Protein AF-A0A3D3B5Y5-F1 (afdb_monomer_lite)

Secondary structure (DSSP, 8-state):
---------HHHHHHT-SSSGGGS-----TTTT-HHHHHHHHHHHHHHHHTTTT--

pLDDT: mean 96.32, std 3.39, range [73.88, 98.56]

Sequence (56 aa):
MPLAVTVAREAIFQAFLGETFDRALPHGHSFTANPLACAVGLASLALFEEEKTLER

Foldseek 3Di:
DDDDDDDDDPVVVVQQDDPDPVSHDPDDDPCVPPPVVVVVVVVVVVCCVVVVVVVD

Structure (mmCIF, N/CA/C/O backbone):
data_AF-A0A3D3B5Y5-F1
#
_entry.id   AF-A0A3D3B5Y5-F1
#
loop_
_atom_site.group_PDB
_atom_site.id
_atom_site.type_symbol
_atom_site.label_atom_id
_atom_site.label_alt_id
_atom_site.label_comp_id
_atom_site.label_asym_id
_atom_site.label_entity_id
_atom_site.label_seq_id
_atom_site.pdbx_PDB_ins_code
_atom_site.Cartn_x
_atom_site.Cartn_y
_atom_site.Cartn_z
_atom_site.occupancy
_atom_site.B_iso_or_equiv
_atom_site.auth_seq_id
_atom_site.auth_comp_id
_atom_site.auth_asym_id
_atom_site.auth_atom_id
_atom_site.pdbx_PDB_model_num
ATOM 1 N N . MET A 1 1 ? -3.203 8.912 11.250 1.00 91.06 1 MET A N 1
ATOM 2 C CA . MET A 1 1 ? -2.120 8.993 10.243 1.00 91.06 1 MET A CA 1
ATOM 3 C C . MET A 1 1 ? -2.744 9.231 8.875 1.00 91.06 1 MET A C 1
ATOM 5 O O . MET A 1 1 ? -3.714 8.542 8.588 1.00 91.06 1 MET A O 1
ATOM 9 N N . PRO A 1 2 ? -2.257 10.177 8.054 1.00 96.06 2 PRO A N 1
ATOM 10 C CA . PRO A 1 2 ? -2.760 10.362 6.692 1.00 96.06 2 PRO A CA 1
ATOM 11 C C . PRO A 1 2 ? -2.366 9.184 5.789 1.00 96.06 2 PRO A C 1
ATOM 13 O O . PRO A 1 2 ? -1.184 8.859 5.687 1.00 96.06 2 PRO A O 1
ATOM 16 N N . LEU A 1 3 ? -3.348 8.553 5.144 1.00 96.94 3 LEU A N 1
ATOM 17 C CA . LEU A 1 3 ? -3.155 7.491 4.156 1.00 96.94 3 LEU A CA 1
ATOM 18 C C . LEU A 1 3 ? -4.291 7.553 3.131 1.00 96.94 3 LEU A C 1
ATOM 20 O O . LEU A 1 3 ? -5.449 7.731 3.501 1.00 96.94 3 LEU A O 1
ATOM 24 N N . ALA A 1 4 ? -3.957 7.379 1.857 1.00 97.00 4 ALA A N 1
ATOM 25 C CA . ALA A 1 4 ? -4.915 7.171 0.780 1.00 97.00 4 ALA A CA 1
ATOM 26 C C . ALA A 1 4 ? -4.393 6.055 -0.129 1.00 97.00 4 ALA A C 1
ATOM 28 O O . ALA A 1 4 ? -3.181 5.877 -0.264 1.00 97.00 4 ALA A O 1
ATOM 29 N N . VAL A 1 5 ? -5.307 5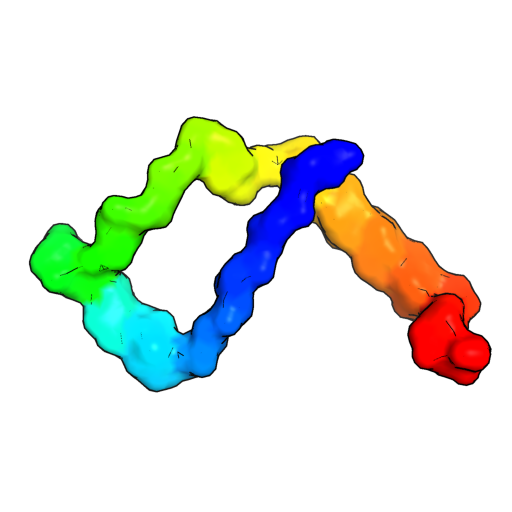.310 -0.748 1.00 96.69 5 VAL A N 1
ATOM 30 C CA . VAL A 1 5 ? -4.985 4.202 -1.653 1.00 96.69 5 VAL A CA 1
ATOM 31 C C . VAL A 1 5 ? -5.763 4.394 -2.948 1.00 96.69 5 VAL A C 1
ATOM 33 O O . VAL A 1 5 ? -6.961 4.664 -2.921 1.00 96.69 5 VAL A O 1
ATOM 36 N N . THR A 1 6 ? -5.082 4.248 -4.083 1.00 96.69 6 THR A N 1
ATOM 37 C CA . THR A 1 6 ? -5.722 4.134 -5.399 1.00 96.69 6 THR A CA 1
ATOM 38 C C . THR A 1 6 ? -5.689 2.672 -5.811 1.00 96.69 6 THR A C 1
ATOM 40 O O . THR A 1 6 ? -4.612 2.092 -5.928 1.00 96.69 6 THR A O 1
ATOM 43 N N . VAL A 1 7 ? -6.860 2.074 -6.021 1.00 97.56 7 VAL A N 1
ATOM 44 C CA . VAL A 1 7 ? -6.989 0.692 -6.496 1.00 97.56 7 VAL A CA 1
ATOM 45 C C . VAL A 1 7 ? -7.307 0.723 -7.987 1.00 97.56 7 VAL A C 1
ATOM 47 O O . VAL A 1 7 ? -8.199 1.452 -8.419 1.00 97.56 7 VAL A O 1
ATOM 50 N N . ALA A 1 8 ? -6.583 -0.065 -8.778 1.00 97.31 8 ALA A N 1
ATOM 51 C CA . ALA A 1 8 ? -6.773 -0.171 -10.220 1.00 97.31 8 ALA A CA 1
ATOM 52 C C . ALA A 1 8 ? -7.133 -1.605 -10.619 1.00 97.31 8 ALA A C 1
ATOM 54 O O . ALA A 1 8 ? -6.778 -2.567 -9.938 1.00 97.31 8 ALA A O 1
ATOM 55 N N . ARG A 1 9 ? -7.827 -1.752 -11.752 1.00 98.44 9 ARG A N 1
ATOM 56 C CA . ARG A 1 9 ? -8.048 -3.068 -12.365 1.00 98.44 9 ARG A CA 1
ATOM 57 C C . ARG A 1 9 ? -6.722 -3.635 -12.856 1.00 98.44 9 ARG A C 1
ATOM 59 O O . ARG A 1 9 ? -5.869 -2.887 -13.330 1.00 98.44 9 ARG A O 1
ATOM 66 N N . GLU A 1 10 ? -6.611 -4.956 -12.857 1.00 98.38 10 GLU A N 1
ATOM 67 C CA . GLU A 1 10 ? -5.408 -5.652 -13.314 1.00 98.38 10 GLU A CA 1
ATOM 68 C C . GLU A 1 10 ? -4.991 -5.246 -14.733 1.00 98.38 10 GLU A C 1
ATOM 70 O O . GLU A 1 10 ? -3.836 -4.904 -14.948 1.00 98.38 10 GLU A O 1
ATOM 75 N N . ALA A 1 11 ? -5.931 -5.157 -15.680 1.00 98.12 11 ALA A N 1
ATOM 76 C CA . ALA A 1 11 ? -5.631 -4.726 -17.049 1.00 98.12 11 ALA A CA 1
ATOM 77 C C . ALA A 1 11 ? -4.988 -3.325 -17.128 1.00 98.12 11 ALA A C 1
ATOM 79 O O . ALA A 1 11 ? -4.178 -3.072 -18.014 1.00 98.12 11 ALA A O 1
ATOM 80 N N . ILE A 1 12 ? -5.328 -2.424 -16.197 1.00 97.19 12 ILE A N 1
ATOM 81 C CA . ILE A 1 12 ? -4.718 -1.091 -16.111 1.00 97.19 12 ILE A CA 1
ATOM 82 C C . ILE A 1 12 ? -3.316 -1.208 -15.515 1.00 97.19 12 ILE A C 1
ATOM 84 O O . ILE A 1 12 ? -2.382 -0.646 -16.070 1.00 97.19 12 ILE A O 1
ATOM 88 N N . PHE A 1 13 ? -3.147 -1.962 -14.425 1.00 97.12 13 PHE A N 1
ATOM 89 C CA . PHE A 1 13 ? -1.832 -2.189 -13.816 1.00 97.12 13 PHE A CA 1
ATOM 90 C C . PHE A 1 13 ? -0.838 -2.816 -14.806 1.00 97.12 13 PHE A C 1
ATOM 92 O O . PHE A 1 13 ? 0.275 -2.321 -14.952 1.00 97.12 13 PHE A O 1
ATOM 99 N N . GLN A 1 14 ? -1.263 -3.845 -15.545 1.00 97.31 14 GLN A N 1
ATOM 100 C CA . GLN A 1 14 ? -0.437 -4.532 -16.543 1.00 97.31 14 GLN A CA 1
ATOM 101 C C . GLN A 1 14 ? 0.007 -3.611 -17.687 1.00 97.31 14 GLN A C 1
ATOM 103 O O . GLN A 1 14 ? 1.089 -3.801 -18.236 1.00 97.31 14 GLN A O 1
ATOM 108 N N . ALA A 1 15 ? -0.781 -2.585 -18.027 1.00 96.31 15 ALA A N 1
ATOM 109 C CA . ALA A 1 15 ? -0.379 -1.593 -19.023 1.00 96.31 15 ALA A CA 1
ATOM 110 C C . ALA A 1 15 ? 0.850 -0.773 -18.583 1.00 96.31 15 ALA A C 1
ATOM 112 O O . ALA A 1 15 ? 1.572 -0.278 -19.447 1.00 96.31 15 ALA A O 1
ATOM 113 N N . PHE A 1 16 ? 1.095 -0.671 -17.268 1.00 96.56 16 PHE A N 1
ATOM 114 C CA . PHE A 1 16 ? 2.224 0.057 -16.682 1.00 96.56 16 PHE A CA 1
ATOM 115 C C . PHE A 1 16 ? 3.306 -0.845 -16.055 1.00 96.56 16 PHE A C 1
ATOM 117 O O . PHE A 1 16 ? 4.236 -0.356 -15.409 1.00 96.56 16 PHE A O 1
ATOM 124 N N . LEU A 1 17 ? 3.188 -2.169 -16.205 1.00 96.06 17 LEU A N 1
ATOM 125 C CA . LEU A 1 17 ? 4.179 -3.125 -15.719 1.00 96.06 17 LEU A CA 1
ATOM 126 C C . LEU A 1 17 ? 5.191 -3.428 -16.834 1.00 96.06 17 LEU A C 1
ATOM 128 O O . LEU A 1 17 ? 4.833 -3.905 -17.913 1.00 96.06 17 LEU A O 1
ATOM 132 N N . GLY A 1 18 ? 6.469 -3.156 -16.583 1.00 94.69 18 GLY A N 1
ATOM 133 C CA . GLY A 1 18 ? 7.551 -3.413 -17.530 1.00 94.69 18 GLY A CA 1
ATOM 134 C C . GLY A 1 18 ? 8.922 -3.106 -16.935 1.00 94.69 18 GLY A C 1
ATOM 135 O O . GLY A 1 18 ? 9.027 -2.474 -15.888 1.00 94.69 18 GLY A O 1
ATOM 136 N N . GLU A 1 19 ? 9.977 -3.568 -17.603 1.00 95.50 19 GLU A N 1
ATOM 137 C CA . GLU A 1 19 ? 11.368 -3.375 -17.158 1.00 95.50 19 GLU A CA 1
ATOM 138 C C . GLU A 1 19 ? 11.952 -2.023 -17.589 1.00 95.50 19 GLU A C 1
ATOM 140 O O . GLU A 1 19 ? 12.997 -1.598 -17.099 1.00 95.50 19 GLU A O 1
ATOM 145 N N . THR A 1 20 ? 11.283 -1.339 -18.516 1.00 96.56 20 THR A N 1
ATOM 146 C CA . THR A 1 20 ? 11.728 -0.078 -19.099 1.00 96.56 20 THR A CA 1
ATOM 147 C C . THR A 1 20 ? 10.873 1.091 -18.613 1.00 96.56 20 THR A C 1
ATOM 149 O O . THR A 1 20 ? 9.684 0.956 -18.321 1.00 96.56 20 THR A O 1
ATOM 152 N N . PHE A 1 21 ? 11.482 2.274 -18.519 1.00 94.94 21 PHE A N 1
ATOM 153 C CA . PHE A 1 21 ? 10.823 3.450 -17.949 1.00 94.94 21 PHE A CA 1
ATOM 154 C C . PHE A 1 21 ? 9.652 3.970 -18.797 1.00 94.94 21 PHE A C 1
ATOM 156 O O . PHE A 1 21 ? 8.719 4.541 -18.246 1.00 94.94 21 PHE A O 1
ATOM 163 N N . ASP A 1 22 ? 9.650 3.742 -20.114 1.00 95.44 22 ASP A N 1
ATOM 164 C CA . ASP A 1 22 ? 8.537 4.103 -21.009 1.00 95.44 22 ASP A CA 1
ATOM 165 C C . ASP A 1 22 ? 7.238 3.351 -20.685 1.00 95.44 22 ASP A C 1
ATOM 167 O O . ASP A 1 22 ? 6.152 3.819 -21.025 1.00 95.44 22 ASP A O 1
ATOM 171 N N . ARG A 1 23 ? 7.349 2.206 -20.002 1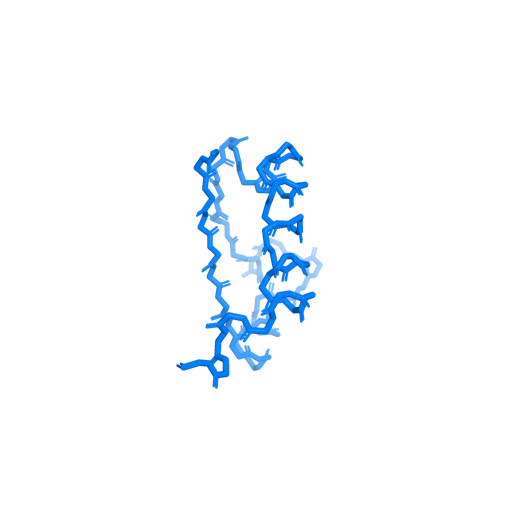.00 94.94 23 ARG A N 1
ATOM 172 C CA . ARG A 1 23 ? 6.210 1.438 -19.496 1.00 94.94 23 ARG A CA 1
ATOM 173 C C . ARG A 1 23 ? 5.809 1.850 -18.086 1.00 94.94 23 ARG A C 1
ATOM 175 O O . ARG A 1 23 ? 4.729 1.479 -17.662 1.00 94.94 23 ARG A O 1
ATOM 182 N N . ALA A 1 24 ? 6.627 2.597 -17.349 1.00 95.50 24 ALA A N 1
ATOM 183 C CA . ALA A 1 24 ? 6.327 2.948 -15.966 1.00 95.50 24 ALA A CA 1
ATOM 184 C C . ALA A 1 24 ? 5.211 4.003 -15.860 1.00 95.50 24 ALA A C 1
ATOM 186 O O . ALA A 1 24 ? 4.988 4.805 -16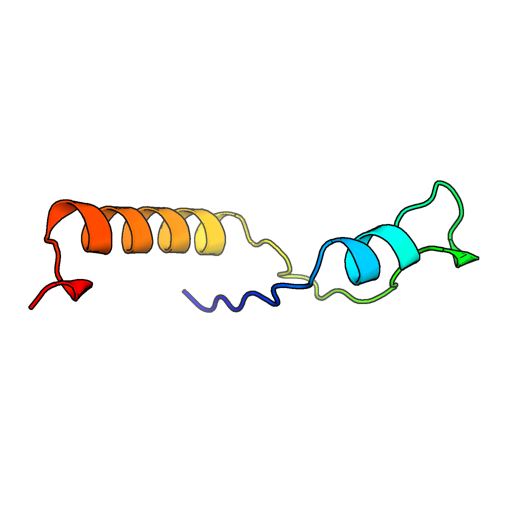.767 1.00 95.50 24 ALA A O 1
ATOM 187 N N . LEU A 1 25 ? 4.552 4.057 -14.699 1.00 95.62 25 LEU A N 1
ATOM 188 C CA . LEU A 1 25 ? 3.741 5.201 -14.281 1.00 95.62 25 LEU A CA 1
ATOM 189 C C . LEU A 1 25 ? 4.5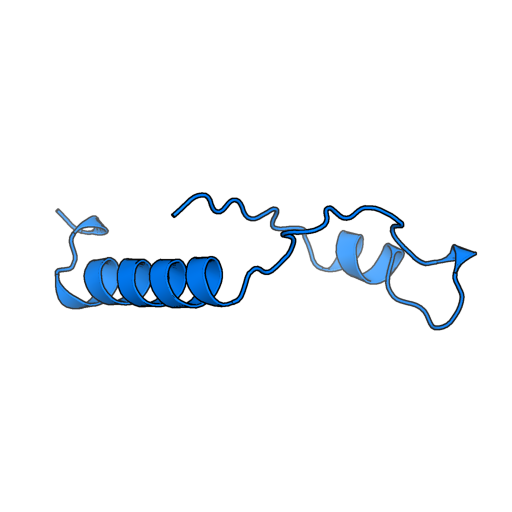90 6.090 -13.354 1.00 95.62 25 LEU A C 1
ATOM 191 O O . LEU A 1 25 ? 4.676 5.794 -12.160 1.00 95.62 25 LEU A O 1
ATOM 195 N N . PRO A 1 26 ? 5.243 7.160 -13.853 1.00 94.88 26 PRO A N 1
ATOM 196 C CA . PRO A 1 26 ? 6.138 8.001 -13.058 1.00 94.88 26 PRO A CA 1
ATOM 197 C C . PRO A 1 26 ? 5.344 8.968 -12.169 1.00 94.88 26 PRO A C 1
ATOM 199 O O . PRO A 1 26 ? 5.336 10.183 -12.369 1.00 94.88 26 PRO A O 1
ATOM 202 N N . HIS A 1 27 ? 4.645 8.413 -11.184 1.00 95.06 27 HIS A N 1
ATOM 203 C CA . HIS A 1 27 ? 3.829 9.151 -10.235 1.00 95.06 27 HIS A CA 1
ATOM 204 C C . HIS A 1 27 ? 4.096 8.652 -8.815 1.00 95.06 27 HIS A C 1
ATOM 206 O O . HIS A 1 27 ? 3.932 7.473 -8.512 1.00 95.06 27 HIS A O 1
ATOM 212 N N . GLY A 1 28 ? 4.498 9.563 -7.932 1.00 94.19 28 GLY A N 1
ATOM 213 C CA . GLY A 1 28 ? 4.783 9.251 -6.541 1.00 94.19 28 GLY A CA 1
ATOM 214 C C . GLY A 1 28 ? 5.127 10.501 -5.740 1.00 94.19 28 GLY A C 1
ATOM 215 O O . GLY A 1 28 ? 5.548 11.521 -6.279 1.00 94.19 28 GLY A O 1
ATOM 216 N N . HIS A 1 29 ? 4.936 10.403 -4.433 1.00 94.62 29 HIS A N 1
ATOM 217 C CA . HIS A 1 29 ? 5.228 11.438 -3.442 1.00 94.62 29 HIS A CA 1
ATOM 218 C C . HIS A 1 29 ? 6.222 10.901 -2.408 1.00 94.62 29 HIS A C 1
ATOM 220 O O . HIS A 1 29 ? 6.276 9.689 -2.186 1.00 94.62 29 HIS A O 1
ATOM 226 N N . SER A 1 30 ? 6.923 11.783 -1.691 1.00 96.88 30 SER A N 1
ATOM 227 C CA . SER A 1 30 ? 7.924 11.396 -0.680 1.00 96.88 30 SER A CA 1
ATOM 228 C C . SER A 1 30 ? 7.392 10.466 0.418 1.00 96.88 30 SER A C 1
ATOM 230 O O . SER A 1 30 ? 8.155 9.702 0.996 1.00 96.88 30 SER A O 1
ATOM 232 N N . PHE A 1 31 ? 6.086 10.514 0.705 1.00 96.69 31 PHE A N 1
ATOM 233 C CA .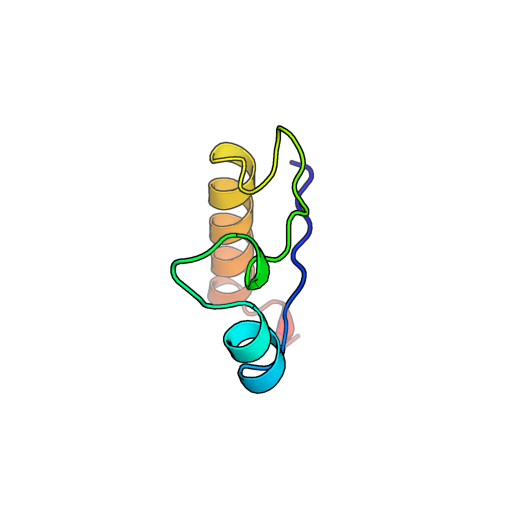 PHE A 1 31 ? 5.427 9.680 1.719 1.00 96.69 31 PHE A CA 1
ATOM 234 C C . PHE A 1 31 ? 4.588 8.533 1.137 1.00 96.69 31 PHE A C 1
ATOM 236 O O . PHE A 1 31 ? 3.811 7.914 1.866 1.00 96.69 31 PHE A O 1
ATOM 243 N N . THR A 1 32 ? 4.721 8.240 -0.161 1.00 97.50 32 THR A N 1
ATOM 244 C CA . THR A 1 32 ? 4.070 7.068 -0.773 1.00 97.50 32 THR A CA 1
ATOM 245 C C . THR A 1 32 ? 4.497 5.816 -0.020 1.00 97.50 32 THR A C 1
ATOM 247 O O . THR A 1 32 ? 5.687 5.617 0.206 1.00 97.50 32 THR A O 1
ATOM 250 N N . ALA A 1 33 ? 3.526 4.999 0.395 1.00 96.75 33 ALA A N 1
ATOM 251 C CA . ALA A 1 33 ? 3.764 3.810 1.213 1.00 96.75 33 ALA A CA 1
ATOM 252 C C . ALA A 1 33 ? 4.560 4.088 2.508 1.00 96.75 33 ALA A C 1
ATOM 254 O O . ALA A 1 33 ? 5.389 3.280 2.923 1.00 96.75 33 ALA A O 1
ATOM 255 N N . ASN A 1 34 ? 4.304 5.224 3.178 1.00 98.06 34 ASN A N 1
ATOM 256 C CA . ASN A 1 34 ? 4.893 5.500 4.489 1.00 98.06 34 ASN A CA 1
ATOM 257 C C . ASN A 1 34 ? 4.634 4.318 5.455 1.00 98.06 34 ASN A C 1
ATOM 259 O O . ASN A 1 34 ? 3.471 3.957 5.666 1.00 98.06 34 ASN A O 1
ATOM 263 N N . PRO A 1 35 ? 5.677 3.730 6.071 1.00 98.00 35 PRO A N 1
ATOM 264 C CA . PRO A 1 35 ? 5.547 2.473 6.808 1.00 98.00 35 PRO A CA 1
ATOM 265 C C . PRO A 1 35 ? 4.659 2.591 8.052 1.00 98.00 35 PRO A C 1
ATOM 267 O O . PRO A 1 35 ? 3.894 1.675 8.345 1.00 98.00 35 PRO A O 1
ATOM 270 N N . LEU A 1 36 ? 4.691 3.730 8.753 1.00 98.19 36 LEU A N 1
ATOM 271 C CA . LEU A 1 36 ? 3.824 3.965 9.911 1.00 98.19 36 LEU A CA 1
ATOM 272 C C . LEU A 1 36 ? 2.361 4.108 9.490 1.00 98.19 36 LEU A C 1
ATOM 274 O O . LEU A 1 36 ? 1.476 3.548 10.131 1.00 98.19 36 LEU A O 1
ATOM 278 N N . ALA A 1 37 ? 2.097 4.830 8.398 1.00 98.19 37 ALA A N 1
ATOM 279 C CA . ALA A 1 37 ? 0.748 4.952 7.860 1.00 98.19 37 ALA A CA 1
ATOM 280 C C . ALA A 1 37 ? 0.198 3.587 7.410 1.00 98.19 37 ALA A C 1
ATOM 282 O O . ALA A 1 37 ? -0.947 3.273 7.722 1.00 98.19 37 ALA A O 1
ATOM 283 N N . CYS A 1 38 ? 1.022 2.755 6.760 1.00 98.19 38 CYS A N 1
ATOM 284 C CA . CYS A 1 38 ? 0.638 1.402 6.350 1.00 98.19 38 CYS A CA 1
ATOM 285 C C . CYS A 1 38 ? 0.336 0.498 7.555 1.00 98.19 38 CYS A C 1
ATOM 287 O O . CYS A 1 38 ? -0.694 -0.170 7.562 1.00 98.19 38 CYS A O 1
ATOM 289 N N . ALA A 1 39 ? 1.177 0.518 8.597 1.00 98.56 39 ALA A N 1
ATOM 290 C CA . ALA A 1 39 ? 0.947 -0.258 9.818 1.00 98.56 39 ALA A CA 1
ATOM 291 C C . ALA A 1 39 ? -0.365 0.138 10.517 1.00 98.56 39 ALA A C 1
ATOM 293 O O . ALA A 1 39 ? -1.148 -0.726 10.906 1.00 98.56 39 ALA A O 1
ATOM 294 N N . VAL A 1 40 ? -0.639 1.443 10.620 1.00 98.44 40 VAL A N 1
ATOM 295 C CA . VAL A 1 40 ? -1.901 1.951 11.180 1.00 98.44 40 VAL A CA 1
ATOM 296 C C . VAL A 1 40 ? -3.098 1.570 10.305 1.00 98.44 40 VAL A C 1
ATOM 298 O O . VAL A 1 40 ? -4.134 1.186 10.838 1.00 98.44 40 VAL A O 1
ATOM 301 N N . GLY A 1 41 ? -2.963 1.639 8.977 1.00 98.19 41 GLY A N 1
ATOM 302 C CA . GLY A 1 41 ? -4.010 1.216 8.045 1.00 98.19 41 GLY A CA 1
ATOM 303 C C . GLY A 1 41 ? -4.372 -0.263 8.202 1.00 98.1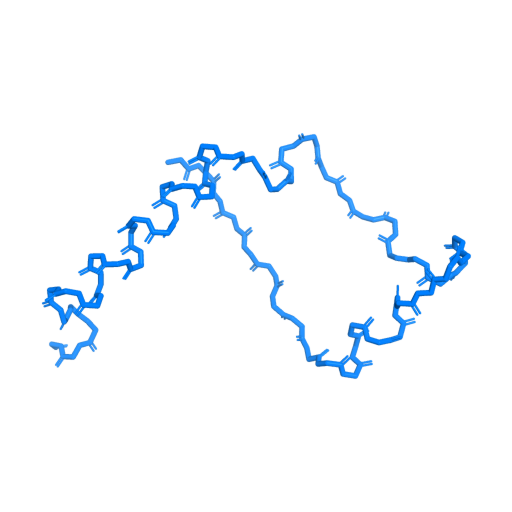9 41 GLY A C 1
ATOM 304 O O . GLY A 1 41 ? -5.550 -0.590 8.304 1.00 98.19 41 GLY A O 1
ATOM 305 N N . LEU A 1 42 ? -3.371 -1.144 8.304 1.00 98.25 42 LEU A N 1
ATOM 306 C CA . LEU A 1 42 ? -3.583 -2.579 8.525 1.00 98.25 42 LEU A CA 1
ATOM 307 C C . LEU A 1 42 ? -4.244 -2.864 9.877 1.00 98.25 42 LEU A C 1
ATOM 309 O O . LEU A 1 42 ? -5.211 -3.617 9.928 1.00 98.25 42 LEU A O 1
ATOM 313 N N . ALA A 1 43 ? -3.773 -2.230 10.955 1.00 98.38 43 ALA A N 1
ATOM 314 C CA . ALA A 1 43 ? -4.399 -2.368 12.270 1.00 98.38 43 ALA A CA 1
ATOM 315 C C . ALA A 1 43 ? -5.858 -1.881 12.260 1.00 98.38 43 ALA A C 1
ATOM 317 O O . ALA A 1 43 ? -6.723 -2.519 12.849 1.00 98.38 43 ALA A O 1
ATOM 318 N N . SER A 1 44 ? -6.154 -0.789 11.546 1.00 97.69 44 SER A N 1
ATOM 319 C CA . SER A 1 44 ? -7.530 -0.308 11.397 1.00 97.69 44 SER A CA 1
ATOM 320 C C . SER A 1 44 ? -8.417 -1.311 10.661 1.00 97.69 44 SER A C 1
ATOM 322 O O . SER A 1 44 ? -9.546 -1.518 11.091 1.00 97.69 44 SER A O 1
ATOM 324 N N . LEU A 1 45 ? -7.936 -1.925 9.572 1.00 97.25 45 LEU A N 1
ATOM 325 C CA . LEU A 1 45 ? -8.690 -2.951 8.840 1.00 97.25 45 LEU A CA 1
ATOM 326 C C . LEU A 1 45 ? -8.943 -4.189 9.710 1.00 97.25 45 LEU A C 1
ATOM 328 O O . LEU A 1 45 ? -10.066 -4.680 9.741 1.00 97.25 45 LEU A O 1
ATOM 332 N N . ALA A 1 46 ? -7.944 -4.627 10.480 1.00 98.38 46 ALA A N 1
ATOM 333 C CA . ALA A 1 46 ? -8.095 -5.741 11.414 1.00 98.38 46 ALA A CA 1
ATOM 334 C C . ALA A 1 46 ? -9.186 -5.475 12.469 1.00 98.38 46 ALA A C 1
ATOM 336 O O . ALA A 1 46 ? -9.986 -6.361 12.752 1.00 98.38 46 ALA A O 1
ATOM 337 N N . LEU A 1 47 ? -9.277 -4.247 12.995 1.00 98.12 47 LEU A N 1
ATOM 338 C CA . LEU A 1 47 ? -10.348 -3.866 13.925 1.00 98.12 47 LEU A CA 1
ATOM 339 C C . LEU A 1 47 ? -11.737 -3.909 13.269 1.00 98.12 47 LEU A C 1
ATOM 341 O O . LEU A 1 47 ? -12.690 -4.365 13.895 1.00 98.12 47 LEU A O 1
ATOM 345 N N . PHE A 1 48 ? -11.868 -3.477 12.006 1.00 97.88 48 PHE A N 1
ATOM 346 C CA . PHE A 1 48 ? -13.137 -3.600 11.271 1.00 97.88 48 PHE A CA 1
ATOM 347 C C . PHE A 1 48 ? -13.594 -5.062 11.160 1.00 97.88 48 PHE A C 1
ATOM 349 O O . PHE A 1 48 ? -14.786 -5.341 11.313 1.00 97.88 48 PHE A O 1
ATOM 356 N N . GLU A 1 49 ? -12.656 -5.979 10.914 1.00 97.00 49 GLU A N 1
ATOM 357 C CA . GLU A 1 49 ? -12.914 -7.419 10.816 1.00 97.00 49 GLU A CA 1
ATOM 358 C C . GLU A 1 49 ? -13.245 -8.051 12.179 1.00 97.00 49 GLU A C 1
ATOM 360 O O . GLU A 1 49 ? -14.236 -8.773 12.293 1.00 97.00 49 GLU A O 1
ATOM 365 N N . GLU A 1 50 ? -12.460 -7.758 13.221 1.00 98.12 50 GLU A N 1
ATOM 366 C CA . GLU A 1 50 ? -12.639 -8.306 14.574 1.00 98.12 50 GLU A CA 1
ATOM 367 C C . GLU A 1 50 ? -13.964 -7.857 15.202 1.00 98.12 50 GLU A C 1
ATOM 369 O O . GLU A 1 50 ? -14.721 -8.666 15.746 1.00 98.12 50 GLU A O 1
ATOM 374 N N . GLU A 1 51 ? -14.276 -6.566 15.095 1.00 97.94 51 GLU A N 1
ATOM 375 C CA . GLU A 1 51 ? -15.454 -5.973 15.730 1.00 97.94 51 GLU A CA 1
ATOM 376 C C . GLU A 1 51 ? -16.728 -6.074 14.869 1.00 97.94 51 GLU A C 1
ATOM 378 O O . GLU A 1 51 ? -17.820 -5.700 15.331 1.00 97.94 51 GLU A O 1
ATOM 383 N N . LYS A 1 52 ? -16.592 -6.567 13.626 1.00 96.25 52 LYS A N 1
ATOM 384 C CA . LYS A 1 52 ? -17.654 -6.695 12.613 1.00 96.25 52 LYS A CA 1
ATOM 385 C C . LYS A 1 52 ? -18.447 -5.407 12.413 1.00 96.25 52 LYS A C 1
ATOM 387 O O . LYS A 1 52 ? -19.669 -5.412 12.269 1.00 96.25 52 LYS A O 1
ATOM 392 N N . THR A 1 53 ? -17.765 -4.270 12.444 1.00 97.00 53 THR A N 1
ATOM 393 C CA . THR A 1 53 ? -18.421 -2.953 12.434 1.00 97.00 53 THR A CA 1
ATOM 394 C C . THR A 1 53 ? -19.074 -2.615 11.095 1.00 97.00 53 THR A C 1
ATOM 396 O O . THR A 1 53 ? -19.957 -1.766 11.067 1.00 97.00 53 THR A O 1
ATOM 399 N N . LEU A 1 54 ? -18.704 -3.304 10.010 1.00 93.56 54 LEU A N 1
ATOM 400 C CA . LEU A 1 54 ? -19.331 -3.169 8.688 1.00 93.56 54 LEU A CA 1
ATOM 401 C C . LEU A 1 54 ? -20.618 -3.994 8.518 1.00 93.56 54 LEU A C 1
ATOM 403 O O . LEU A 1 54 ? -21.346 -3.779 7.554 1.00 93.56 54 LEU A O 1
ATOM 407 N N . GLU A 1 55 ? -20.888 -4.943 9.418 1.00 93.62 55 GLU A N 1
ATOM 408 C CA . GLU A 1 55 ? -22.088 -5.797 9.384 1.00 93.62 55 GLU A CA 1
ATOM 409 C C . GLU A 1 55 ? -23.245 -5.229 10.227 1.00 93.62 55 GLU A C 1
ATOM 411 O O . GLU A 1 55 ? -24.316 -5.834 10.286 1.00 93.62 55 GLU A O 1
ATOM 416 N N . ARG A 1 56 ? -23.019 -4.106 10.917 1.00 73.88 56 ARG A N 1
ATOM 417 C CA . ARG A 1 56 ? -23.995 -3.462 11.804 1.00 73.88 56 ARG A CA 1
ATOM 418 C C . ARG A 1 56 ? -24.922 -2.501 11.072 1.00 73.88 56 ARG A C 1
ATOM 420 O O . ARG A 1 56 ? -24.476 -1.870 10.090 1.00 73.88 56 ARG A O 1
#

Radius of gyration: 15.63 Å; chains: 1; bounding box: 36×20×37 Å